Protein AF-V8N3P5-F1 (afdb_monomer)

Nearest PDB structures (foldseek):
  2di0-assembly1_A  TM=8.857E-01  e=2.046E-06  Homo sapiens
  2dam-assembly1_A  TM=6.557E-01  e=3.747E-01  Homo sapiens
  2muu-assembly1_A  TM=3.307E-01  e=4.528E-01  Homo sapiens
  2lva-assembly1_A  TM=3.663E-01  e=1.096E+00  Homo sapiens
  6n8l-assembly1_h  TM=1.540E-01  e=1.243E+00  Saccharomyces cerevisiae S288C

Foldseek 3Di:
DDDDDDDDDDDDPDDPDDPPPPQDPVSLVVLLVVLCVVVVQFASQLLSVLCVVVVNDSVVSNVCVVVVVDDPVSNPDDRRDHRPPPPDPPPVVVVDDDPPHPDPPVPVVPPPPVVVVVVVVPPDPDDDDDDDDDDDPDDDDPPPPPPPPPPDDD

Secondary structure (DSSP, 8-state):
--------------------PPPPHHHHHHHHHHHHHH-TTS-HHHHHHHHHHTTT-HHHHHHHHHTT---HHHHTS-TTPPP-----S-TTTTT---TTTT-TT-GGGGHHHHHHHHHTT------PPPPP---------------GGG----

InterPro domains:
  IPR003892 Ubiquitin system component CUE [PF02845] (29-68)
  IPR003892 Ubiquitin system component CUE [PS51140] (27-70)
  IPR003892 Ubiquitin system component CUE [SM00546] (27-69)
  IPR009060 UBA-like superfamily [SSF46934] (25-84)
  IPR041800 Activating signal cointegrator 1 complex subunit 2, CUE domain [cd14364] (29-68)
  IPR052586 Activating signal cointegrator 1 complex subunit 2 [PTHR21494] (18-112)

Organism: Ophiophagus hannah (NCBI:txid8665)

Radius of gyration: 38.03 Å; Cα contacts (8 Å, |Δi|>4): 60; chains: 1; bounding box: 83×53×112 Å

Structure (mmCIF, N/CA/C/O backbone):
data_AF-V8N3P5-F1
#
_entry.id   AF-V8N3P5-F1
#
loop_
_atom_site.group_PDB
_atom_site.id
_atom_site.type_symbol
_atom_site.label_atom_id
_atom_site.label_alt_id
_atom_site.label_comp_id
_atom_site.label_asym_id
_atom_site.label_entity_id
_atom_site.label_seq_id
_atom_site.pdbx_PDB_ins_code
_atom_site.Cartn_x
_atom_site.Cartn_y
_atom_site.Cartn_z
_atom_site.occupancy
_atom_site.B_iso_or_equiv
_atom_site.auth_seq_id
_atom_site.auth_comp_id
_atom_site.auth_asym_id
_atom_site.auth_atom_id
_atom_site.pdbx_PDB_model_num
ATOM 1 N N . MET A 1 1 ? 1.227 11.861 57.026 1.00 41.09 1 MET A N 1
ATOM 2 C CA . MET A 1 1 ? 2.461 11.346 56.417 1.00 41.09 1 MET A CA 1
ATOM 3 C C . MET A 1 1 ? 2.512 11.947 55.030 1.00 41.09 1 MET A C 1
ATOM 5 O O . MET A 1 1 ? 1.755 11.533 54.171 1.00 41.09 1 MET A O 1
ATOM 9 N N . GLU A 1 2 ? 3.277 13.034 54.965 1.00 37.66 2 GLU A N 1
ATOM 10 C CA . GLU A 1 2 ? 3.977 13.598 53.802 1.00 37.66 2 GLU A CA 1
ATOM 11 C C . GLU A 1 2 ? 3.141 14.199 52.657 1.00 37.66 2 GLU A C 1
ATOM 13 O O . GLU A 1 2 ? 2.677 13.531 51.741 1.00 37.66 2 GLU A O 1
ATOM 18 N N . HIS A 1 3 ? 3.011 15.528 52.757 1.00 38.94 3 HIS A N 1
ATOM 19 C CA . HIS A 1 3 ? 3.120 16.478 51.648 1.00 38.94 3 HIS A CA 1
ATOM 20 C C . HIS A 1 3 ? 4.438 16.285 50.883 1.00 38.94 3 HIS A C 1
ATOM 22 O O . HIS A 1 3 ? 5.447 16.028 51.534 1.00 38.94 3 HIS A O 1
ATOM 28 N N . PHE A 1 4 ? 4.408 16.522 49.567 1.00 36.53 4 PHE A N 1
ATOM 29 C CA . PHE A 1 4 ? 5.393 17.220 48.709 1.00 36.53 4 PHE A CA 1
ATOM 30 C C . PHE A 1 4 ? 5.019 16.893 47.246 1.00 36.53 4 PHE A C 1
ATOM 32 O O . PHE A 1 4 ? 4.719 15.744 46.951 1.00 36.53 4 PHE A O 1
ATOM 39 N N . GLU A 1 5 ? 5.006 17.772 46.255 1.00 41.09 5 GLU A N 1
ATOM 40 C CA . GLU A 1 5 ? 5.115 19.223 46.165 1.00 41.09 5 GLU A CA 1
ATOM 41 C C . GLU A 1 5 ? 4.671 19.600 44.737 1.00 41.09 5 GLU A C 1
ATOM 43 O O . GLU A 1 5 ? 4.773 18.819 43.791 1.00 41.09 5 GLU A O 1
ATOM 48 N N . GLU A 1 6 ? 4.138 20.803 44.643 1.00 52.72 6 GLU A N 1
ATOM 49 C CA . GLU A 1 6 ? 3.778 21.586 43.467 1.00 52.72 6 GLU A CA 1
ATOM 50 C C . GLU A 1 6 ? 5.018 21.975 42.638 1.00 52.72 6 GLU A C 1
ATOM 52 O O . GLU A 1 6 ? 6.053 22.275 43.229 1.00 52.72 6 GLU A O 1
ATOM 57 N N . GLN A 1 7 ? 4.911 22.037 41.301 1.00 42.69 7 GLN A N 1
ATOM 58 C CA . GLN A 1 7 ? 5.522 23.124 40.517 1.00 42.69 7 GLN A CA 1
ATOM 59 C C . GLN A 1 7 ? 5.069 23.137 39.048 1.00 42.69 7 GLN A C 1
ATOM 61 O O . GLN A 1 7 ? 5.299 22.202 38.284 1.00 42.69 7 GLN A O 1
ATOM 66 N N . ASP A 1 8 ? 4.397 24.243 38.722 1.00 41.75 8 ASP A N 1
ATOM 67 C CA . ASP A 1 8 ? 4.395 25.013 37.479 1.00 41.75 8 ASP A CA 1
ATOM 68 C C . ASP A 1 8 ? 5.078 24.423 36.238 1.00 41.75 8 ASP A C 1
ATOM 70 O O . ASP A 1 8 ? 6.281 24.181 36.231 1.00 41.75 8 ASP A O 1
ATOM 74 N N . HIS A 1 9 ? 4.375 24.462 35.102 1.00 41.84 9 HIS A N 1
ATOM 75 C CA . HIS A 1 9 ? 4.704 25.521 34.145 1.00 41.84 9 HIS A CA 1
ATOM 76 C C . HIS A 1 9 ? 3.620 25.712 33.077 1.00 41.84 9 HIS A C 1
ATOM 78 O O . HIS A 1 9 ? 3.435 24.900 32.175 1.00 41.84 9 HIS A O 1
ATOM 84 N N . LEU A 1 10 ? 3.009 26.890 33.169 1.00 45.16 10 LEU A N 1
ATOM 85 C CA . LEU A 1 10 ? 2.796 27.809 32.059 1.00 45.16 10 LEU A CA 1
ATOM 86 C C . LEU A 1 10 ? 1.774 27.407 30.987 1.00 45.16 10 LEU A C 1
ATOM 88 O O . LEU A 1 10 ? 2.049 26.742 29.991 1.00 45.16 10 LEU A O 1
ATOM 92 N N . GLU A 1 11 ? 0.591 27.981 31.184 1.00 54.31 11 GLU A N 1
ATOM 93 C CA . GLU A 1 11 ? -0.394 28.307 30.163 1.00 54.31 11 GLU A CA 1
ATOM 94 C C . GLU A 1 11 ? 0.280 28.936 28.927 1.00 54.31 11 GLU A C 1
ATOM 96 O O . GLU A 1 11 ? 0.741 30.078 28.950 1.00 54.31 11 GLU A O 1
ATOM 101 N N . CYS A 1 12 ? 0.312 28.193 27.822 1.00 34.62 12 CYS A N 1
ATOM 102 C CA . CYS A 1 12 ? 0.590 28.735 26.497 1.00 34.62 12 CYS A CA 1
ATOM 103 C C . CYS A 1 12 ? -0.730 28.780 25.724 1.00 34.62 12 CYS A C 1
ATOM 105 O O . CYS A 1 12 ? -1.069 27.866 24.972 1.00 34.62 12 CYS A O 1
ATOM 107 N N . ALA A 1 13 ? -1.501 29.847 25.921 1.00 54.91 13 ALA A N 1
ATOM 108 C CA . ALA A 1 13 ? -2.587 30.191 25.018 1.00 54.91 13 ALA A CA 1
ATOM 109 C C . ALA A 1 13 ? -1.990 30.596 23.659 1.00 54.91 13 ALA A C 1
ATOM 111 O O . ALA A 1 13 ? -1.482 31.705 23.504 1.00 54.91 13 ALA A O 1
ATOM 112 N N . GLY A 1 14 ? -2.047 29.701 22.671 1.00 54.41 14 GLY A N 1
ATOM 113 C CA . GLY A 1 14 ? -1.780 30.060 21.279 1.00 54.41 14 GLY A CA 1
ATOM 114 C C . GLY A 1 14 ? -1.121 28.971 20.444 1.00 54.41 14 GLY A C 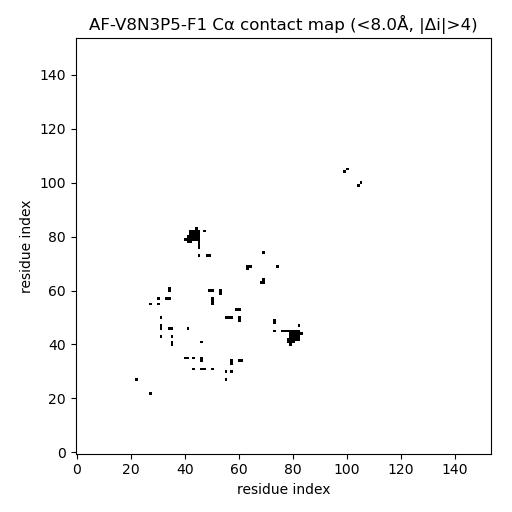1
ATOM 115 O O . GLY A 1 14 ? 0.090 28.812 20.477 1.00 54.41 14 GLY A O 1
ATOM 116 N N . ALA A 1 15 ? -1.924 28.287 19.634 1.00 42.44 15 ALA A N 1
ATOM 117 C CA . ALA A 1 15 ? -1.688 28.006 18.216 1.00 42.44 15 ALA A CA 1
ATOM 118 C C . ALA A 1 15 ? -2.877 27.176 17.716 1.00 42.44 15 ALA A C 1
ATOM 120 O O . ALA A 1 15 ? -3.434 26.367 18.454 1.00 42.44 15 ALA A O 1
ATOM 121 N N . ALA A 1 16 ? -3.304 27.432 16.482 1.00 38.09 16 ALA A N 1
ATOM 122 C CA . ALA A 1 16 ? -4.393 26.737 15.810 1.00 38.09 16 ALA A CA 1
ATOM 123 C C . ALA A 1 16 ? -4.305 25.211 15.982 1.00 38.09 16 ALA A C 1
ATOM 125 O O . ALA A 1 16 ? -3.205 24.664 15.999 1.00 38.09 16 ALA A O 1
ATOM 126 N N . ALA A 1 17 ? -5.461 24.543 16.068 1.00 42.34 17 ALA A N 1
ATOM 127 C CA . ALA A 1 17 ? -5.570 23.090 16.000 1.00 42.34 17 ALA A CA 1
ATOM 128 C C . ALA A 1 17 ? -4.673 22.560 14.871 1.00 42.34 17 ALA A C 1
ATOM 130 O O . ALA A 1 17 ? -4.983 22.743 13.693 1.00 42.34 17 ALA A O 1
ATOM 131 N N . ALA A 1 18 ? -3.530 21.974 15.229 1.00 47.56 18 ALA A N 1
ATOM 132 C CA . ALA A 1 18 ? -2.674 21.316 14.265 1.00 47.56 18 ALA A CA 1
ATOM 133 C C . ALA A 1 18 ? -3.452 20.082 13.793 1.00 47.56 18 ALA A C 1
ATOM 135 O O . ALA A 1 18 ? -3.792 19.240 14.631 1.00 47.56 18 ALA A O 1
ATOM 136 N N . PRO A 1 19 ? -3.801 19.967 12.500 1.00 53.91 19 PRO A N 1
ATOM 137 C CA . PRO A 1 19 ? -4.293 18.700 11.998 1.00 53.91 19 PRO A CA 1
ATOM 138 C C . PRO A 1 19 ? -3.200 17.670 12.289 1.00 53.91 19 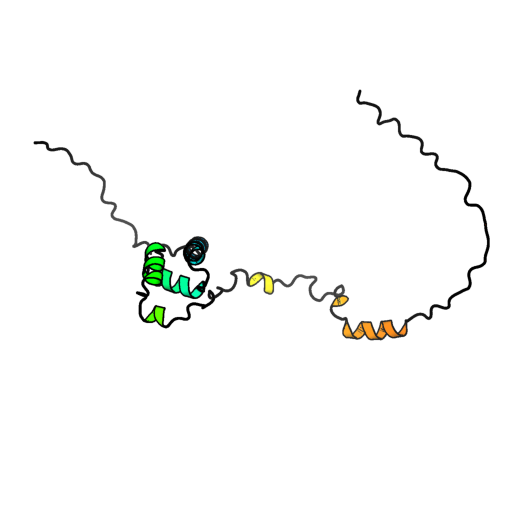PRO A C 1
ATOM 140 O O . PRO A 1 19 ? -2.031 17.919 11.987 1.00 53.91 19 PRO A O 1
ATOM 143 N N . VAL A 1 20 ? -3.575 16.560 12.931 1.00 59.09 20 VAL A N 1
ATOM 144 C CA . VAL A 1 20 ? -2.742 15.356 13.037 1.00 59.09 20 VAL A CA 1
ATOM 145 C C . VAL A 1 20 ? -2.044 15.165 11.697 1.00 59.09 20 VAL A C 1
ATOM 147 O O . VAL A 1 20 ? -2.711 15.048 10.667 1.00 59.09 20 VAL A O 1
ATOM 150 N N . ALA A 1 21 ? -0.716 15.286 11.698 1.00 56.28 21 ALA A N 1
ATOM 151 C CA . ALA A 1 21 ? 0.050 15.253 10.467 1.00 56.28 21 ALA A CA 1
ATOM 152 C C . ALA A 1 21 ? -0.312 13.960 9.720 1.00 56.28 21 ALA A C 1
ATOM 154 O O . ALA A 1 21 ? -0.297 12.891 10.338 1.00 56.28 21 ALA A O 1
ATOM 155 N N . PRO A 1 22 ? -0.698 14.033 8.435 1.00 67.00 22 PRO A N 1
ATOM 156 C CA . PRO A 1 22 ? -0.928 12.827 7.665 1.00 67.00 22 PRO A CA 1
ATOM 157 C C . PRO A 1 22 ? 0.379 12.037 7.651 1.00 67.00 22 PRO A C 1
ATOM 159 O O . PRO A 1 22 ? 1.436 12.596 7.351 1.00 67.00 22 PRO A O 1
ATOM 162 N N . VAL A 1 23 ? 0.291 10.759 8.017 1.00 74.88 23 VAL A N 1
ATOM 163 C CA . VAL A 1 23 ? 1.419 9.824 8.022 1.00 74.88 23 VAL A CA 1
ATOM 164 C C . VAL A 1 23 ? 2.121 9.922 6.668 1.00 74.88 23 VAL A C 1
ATOM 166 O O . VAL A 1 23 ? 1.464 9.857 5.621 1.00 74.88 23 VAL A O 1
ATOM 169 N N . SER A 1 24 ? 3.431 10.177 6.666 1.00 80.44 24 SER A N 1
ATOM 170 C CA . SER A 1 24 ? 4.158 10.390 5.414 1.00 80.44 24 SER A CA 1
ATOM 171 C C . SER A 1 24 ? 4.130 9.120 4.561 1.00 80.44 24 SER A C 1
ATOM 173 O O . SER A 1 24 ? 3.974 8.014 5.075 1.00 80.44 24 SER A O 1
ATOM 175 N N . GLY A 1 25 ? 4.288 9.255 3.238 1.00 82.44 25 GLY A N 1
ATOM 176 C CA . GLY A 1 25 ? 4.228 8.100 2.330 1.00 82.44 25 GLY A CA 1
ATOM 177 C C . GLY A 1 25 ? 5.182 6.969 2.735 1.00 82.44 25 GLY A C 1
ATOM 178 O O . GLY A 1 25 ? 4.793 5.810 2.701 1.00 82.44 25 GLY A O 1
ATOM 179 N N . VAL A 1 26 ? 6.381 7.318 3.209 1.00 86.25 26 VAL A N 1
ATOM 180 C CA . VAL A 1 26 ? 7.399 6.356 3.660 1.00 86.25 26 VAL A CA 1
ATOM 181 C C . VAL A 1 26 ? 7.005 5.676 4.972 1.00 86.25 26 VAL A C 1
ATOM 183 O O . VAL A 1 26 ? 7.167 4.467 5.107 1.00 86.25 26 VAL A O 1
ATOM 186 N N . GLU A 1 27 ? 6.466 6.426 5.937 1.00 90.44 27 GLU A N 1
ATOM 187 C CA . GLU A 1 27 ? 5.960 5.847 7.188 1.00 90.44 27 GLU A CA 1
ATOM 188 C C . GLU A 1 27 ? 4.799 4.890 6.914 1.00 90.44 27 GLU A C 1
ATOM 190 O O . GLU A 1 27 ? 4.746 3.799 7.467 1.00 90.44 27 GLU A O 1
ATOM 195 N N . LEU A 1 28 ? 3.907 5.262 6.000 1.00 90.81 28 LEU A N 1
ATOM 196 C CA . LEU A 1 28 ? 2.773 4.445 5.597 1.00 90.81 28 LEU A CA 1
ATOM 197 C C . LEU A 1 28 ? 3.233 3.140 4.921 1.00 90.81 28 LEU A C 1
ATOM 199 O O . LEU A 1 28 ? 2.735 2.072 5.265 1.00 90.81 28 LEU A O 1
ATOM 203 N N . ASP A 1 29 ? 4.218 3.201 4.021 1.00 91.69 29 ASP A N 1
ATOM 204 C CA . ASP A 1 29 ? 4.824 2.009 3.413 1.00 91.69 29 ASP A CA 1
ATOM 205 C C . ASP A 1 29 ? 5.533 1.115 4.453 1.00 91.69 29 ASP A C 1
ATOM 207 O O . ASP A 1 29 ? 5.457 -0.113 4.368 1.00 91.69 29 ASP A O 1
ATOM 211 N N . SER A 1 30 ? 6.147 1.705 5.485 1.00 94.31 30 SER A N 1
ATOM 212 C CA . SER A 1 30 ? 6.733 0.965 6.615 1.00 94.31 30 SER A CA 1
ATOM 213 C C . SER A 1 30 ? 5.670 0.200 7.415 1.00 94.31 30 SER A C 1
ATOM 215 O O . SER A 1 30 ? 5.821 -0.995 7.672 1.00 94.31 30 SER A O 1
ATOM 217 N N . LEU A 1 31 ? 4.551 0.856 7.748 1.00 94.06 31 LEU A N 1
ATOM 218 C CA . LEU A 1 31 ? 3.437 0.236 8.476 1.00 94.06 31 LEU A CA 1
ATOM 219 C C . LEU A 1 31 ? 2.782 -0.889 7.661 1.00 94.06 31 LEU A C 1
ATOM 221 O O . LEU A 1 31 ? 2.490 -1.954 8.203 1.00 94.06 31 LEU A O 1
ATOM 225 N N . ILE A 1 32 ? 2.582 -0.677 6.355 1.00 93.81 32 ILE A N 1
ATOM 226 C CA . ILE A 1 32 ? 2.071 -1.717 5.451 1.00 93.81 32 ILE A CA 1
ATOM 227 C C . ILE A 1 32 ? 3.021 -2.917 5.431 1.00 93.81 32 ILE A C 1
ATOM 229 O O . ILE A 1 32 ? 2.564 -4.055 5.550 1.00 93.81 32 ILE A O 1
ATOM 233 N N . SER A 1 33 ? 4.327 -2.670 5.295 1.00 94.12 33 SER A N 1
ATOM 234 C CA . SER A 1 33 ? 5.338 -3.732 5.251 1.00 94.12 33 SER A CA 1
ATOM 235 C C . SER A 1 33 ? 5.320 -4.563 6.533 1.00 94.12 33 SER A C 1
ATOM 237 O O . SER A 1 33 ? 5.280 -5.784 6.455 1.00 94.12 33 SER A O 1
ATOM 239 N N . GLN A 1 34 ? 5.207 -3.923 7.701 1.00 95.38 34 GLN A N 1
ATOM 240 C CA . GLN A 1 34 ? 5.141 -4.621 8.988 1.00 95.38 34 GLN A CA 1
ATOM 241 C C . GLN A 1 34 ? 3.950 -5.589 9.091 1.00 95.38 34 GLN A C 1
ATOM 243 O O . GLN A 1 34 ? 4.097 -6.700 9.599 1.00 95.38 34 GLN A O 1
ATOM 248 N N . VAL A 1 35 ? 2.771 -5.199 8.595 1.00 94.94 35 VAL A N 1
ATOM 249 C CA . VAL A 1 35 ? 1.601 -6.096 8.547 1.00 94.94 35 VAL A CA 1
ATOM 250 C C . VAL A 1 35 ? 1.828 -7.226 7.536 1.00 94.94 35 VAL A C 1
ATOM 252 O O . VAL A 1 35 ? 1.520 -8.383 7.822 1.00 94.94 35 VAL A O 1
ATOM 255 N N . LYS A 1 36 ? 2.382 -6.909 6.361 1.00 94.19 36 LYS A N 1
ATOM 256 C CA . LYS A 1 36 ? 2.620 -7.882 5.284 1.00 94.19 36 LYS A CA 1
ATOM 257 C C . LYS A 1 36 ? 3.711 -8.901 5.595 1.00 94.19 36 LYS A C 1
ATOM 259 O O . LYS A 1 36 ? 3.618 -10.024 5.112 1.00 94.19 36 LYS A O 1
ATOM 264 N N . ASP A 1 37 ? 4.696 -8.550 6.413 1.00 95.31 37 ASP A N 1
ATOM 265 C CA . ASP A 1 37 ? 5.728 -9.485 6.869 1.00 95.31 37 ASP A CA 1
ATOM 266 C C . ASP A 1 37 ? 5.124 -10.646 7.679 1.00 95.31 37 ASP A C 1
ATOM 268 O O . ASP A 1 37 ? 5.649 -11.759 7.671 1.00 95.31 37 ASP A O 1
ATOM 272 N N . LEU A 1 38 ? 3.992 -10.404 8.352 1.00 94.31 38 LEU A N 1
ATOM 273 C CA . LEU A 1 38 ? 3.229 -11.416 9.090 1.00 94.31 38 LEU A CA 1
ATOM 274 C C . LEU A 1 38 ? 2.150 -12.084 8.228 1.00 94.31 38 LEU A C 1
ATOM 276 O O . LEU A 1 38 ? 1.881 -13.273 8.389 1.00 94.31 38 LEU A O 1
ATOM 280 N N . LEU A 1 39 ? 1.514 -11.317 7.339 1.00 91.94 39 LEU A N 1
ATOM 281 C CA . LEU A 1 39 ? 0.375 -11.735 6.519 1.00 91.94 39 LEU A CA 1
ATOM 282 C C . LEU A 1 39 ? 0.643 -11.425 5.032 1.00 91.94 39 LEU A C 1
ATOM 284 O O . LEU A 1 39 ? 0.076 -10.473 4.487 1.00 91.94 39 LEU A O 1
ATOM 288 N N . PRO A 1 40 ? 1.497 -12.215 4.355 1.00 92.00 40 PRO A N 1
ATOM 289 C CA . PRO A 1 40 ? 1.951 -11.918 2.994 1.00 92.00 40 PRO A CA 1
ATOM 290 C C . PRO A 1 40 ? 0.869 -12.105 1.923 1.00 92.00 40 PRO A C 1
ATOM 292 O O . PRO A 1 40 ? 0.989 -11.548 0.833 1.00 92.00 40 PRO A O 1
ATOM 295 N N . ASP A 1 41 ? -0.193 -12.857 2.225 1.00 91.94 41 ASP A N 1
ATOM 296 C CA . ASP A 1 41 ? -1.319 -13.090 1.311 1.00 91.94 41 ASP A CA 1
ATOM 297 C C . ASP A 1 41 ? -2.223 -11.855 1.138 1.00 91.94 41 ASP A C 1
ATOM 299 O O . ASP A 1 41 ? -3.074 -11.823 0.245 1.00 91.94 41 ASP A O 1
ATOM 303 N N . LEU A 1 42 ? -2.068 -10.839 1.994 1.00 91.81 42 LEU A N 1
ATOM 304 C CA . LEU A 1 42 ? -2.873 -9.623 1.949 1.00 91.81 42 LEU A CA 1
ATOM 305 C C . LEU A 1 42 ? -2.323 -8.608 0.941 1.00 91.81 42 LEU A C 1
ATOM 307 O O . LEU A 1 42 ? -1.126 -8.318 0.869 1.00 91.81 42 LEU A O 1
ATOM 311 N N . GLY A 1 43 ? -3.242 -8.000 0.199 1.00 92.12 43 GLY A N 1
ATOM 312 C CA . GLY A 1 43 ? -2.971 -6.894 -0.702 1.00 92.12 43 GLY A CA 1
ATOM 313 C C . GLY A 1 43 ? -2.667 -5.603 0.057 1.00 92.12 43 GLY A C 1
ATOM 314 O O . GLY A 1 43 ? -3.298 -5.274 1.060 1.00 92.12 43 GLY A O 1
ATOM 315 N N . GLU A 1 44 ? -1.717 -4.819 -0.448 1.00 92.06 44 GLU A N 1
ATOM 316 C CA . GLU A 1 44 ? -1.320 -3.540 0.161 1.00 92.06 44 GLU A CA 1
ATOM 317 C C . GLU A 1 44 ? -2.458 -2.513 0.196 1.00 92.06 44 GLU A C 1
ATOM 319 O O . GLU A 1 44 ? -2.528 -1.706 1.120 1.00 92.06 44 GLU A O 1
ATOM 324 N N . GLY A 1 45 ? -3.368 -2.551 -0.785 1.00 91.12 45 GLY A N 1
ATOM 325 C CA . GLY A 1 45 ? -4.548 -1.686 -0.809 1.00 91.12 45 GLY A CA 1
ATOM 326 C C . GLY A 1 45 ? -5.540 -2.039 0.297 1.00 91.12 45 GLY A C 1
ATOM 327 O O . GLY A 1 45 ? -6.112 -1.148 0.920 1.00 91.12 45 GLY A O 1
ATOM 328 N N . PHE A 1 46 ? -5.681 -3.332 0.595 1.00 93.62 46 PHE A N 1
ATOM 329 C CA . PHE A 1 46 ? -6.495 -3.806 1.709 1.00 93.62 46 PHE A CA 1
ATOM 330 C C . PHE A 1 46 ? -5.889 -3.406 3.061 1.00 93.62 46 PHE A C 1
ATOM 332 O O 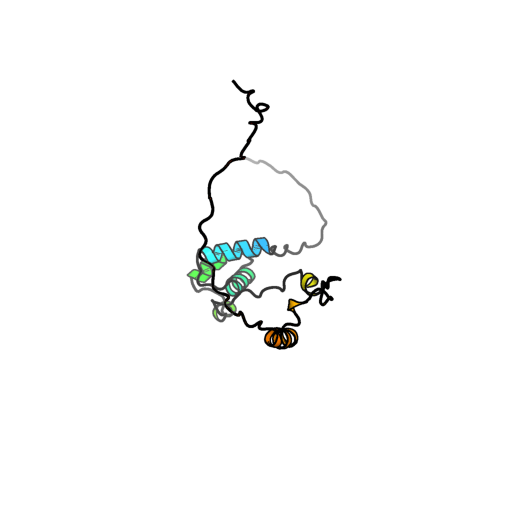. PHE A 1 46 ? -6.573 -2.826 3.903 1.00 93.62 46 PHE A O 1
ATOM 339 N N . VAL A 1 47 ? -4.588 -3.654 3.249 1.00 93.31 47 VAL A N 1
ATOM 340 C CA . VAL A 1 47 ? -3.870 -3.292 4.483 1.00 93.31 47 VAL A CA 1
ATOM 341 C C . VAL A 1 47 ? -3.937 -1.784 4.737 1.00 93.31 47 VAL A C 1
ATOM 343 O O . VAL A 1 47 ? -4.144 -1.366 5.875 1.00 93.31 47 VAL A O 1
ATOM 346 N N . LEU A 1 48 ? -3.830 -0.967 3.685 1.00 91.81 48 LEU A N 1
ATOM 347 C CA . LEU A 1 48 ? -4.000 0.481 3.771 1.00 91.81 48 LEU A CA 1
ATOM 348 C C . LEU A 1 48 ? -5.381 0.872 4.313 1.00 91.81 48 LEU A C 1
ATOM 350 O O . LEU A 1 48 ? -5.456 1.665 5.245 1.00 91.81 48 LEU A O 1
ATOM 354 N N . ALA A 1 49 ? -6.459 0.295 3.775 1.00 90.81 49 ALA A N 1
ATOM 355 C CA . ALA A 1 49 ? -7.815 0.580 4.245 1.00 90.81 49 ALA A CA 1
ATOM 356 C C . ALA A 1 49 ? -8.005 0.189 5.721 1.00 90.81 49 ALA A C 1
ATOM 358 O O . ALA A 1 49 ? -8.644 0.912 6.484 1.00 90.81 49 ALA A O 1
ATOM 359 N N . CYS A 1 50 ? -7.406 -0.927 6.154 1.00 91.69 50 CYS A N 1
ATOM 360 C CA . CYS A 1 50 ? -7.392 -1.293 7.568 1.00 91.69 50 CYS A CA 1
ATOM 361 C C . CYS A 1 50 ? -6.622 -0.266 8.407 1.00 91.69 50 CYS A C 1
ATOM 363 O O . CYS A 1 50 ? -7.116 0.175 9.440 1.00 91.69 50 CYS A O 1
ATOM 365 N N . LEU A 1 51 ? -5.430 0.146 7.975 1.00 92.12 51 LEU A N 1
ATOM 366 C CA . LEU A 1 51 ? -4.642 1.151 8.689 1.00 92.12 51 LEU A CA 1
ATOM 367 C C . LEU A 1 51 ? -5.388 2.485 8.804 1.00 92.12 51 LEU A C 1
ATOM 369 O O . LEU A 1 51 ? -5.329 3.107 9.859 1.00 92.12 51 LEU A O 1
ATOM 373 N N . GLU A 1 52 ? -6.127 2.905 7.778 1.00 90.44 52 GLU A N 1
ATOM 374 C CA . GLU A 1 52 ? -6.946 4.121 7.836 1.00 90.44 52 GLU A CA 1
ATOM 375 C C . GLU A 1 52 ? -8.054 4.027 8.898 1.00 90.44 52 GLU A C 1
ATOM 377 O O . GLU A 1 52 ? -8.242 4.974 9.664 1.00 90.44 52 GLU A O 1
ATOM 382 N N . GLU A 1 53 ? -8.728 2.878 9.008 1.00 89.75 53 GLU A N 1
ATOM 383 C CA . GLU A 1 53 ? -9.810 2.670 9.981 1.00 89.75 53 GLU A CA 1
ATOM 384 C C . GLU A 1 53 ? -9.294 2.565 11.427 1.00 89.75 53 GLU A C 1
ATOM 386 O O . GLU A 1 53 ? -9.920 3.063 12.362 1.00 89.75 53 GLU A O 1
ATOM 391 N N . TYR A 1 54 ? -8.124 1.951 11.624 1.00 90.81 54 TYR A N 1
ATOM 392 C CA . TYR A 1 54 ? -7.517 1.727 12.943 1.00 90.81 54 TYR A CA 1
ATOM 393 C C . TYR A 1 54 ? -6.461 2.785 13.315 1.00 90.81 54 TYR A C 1
ATOM 395 O O . TYR A 1 54 ? -5.532 2.501 14.074 1.00 90.81 54 TYR A O 1
ATOM 403 N N . ASN A 1 55 ? -6.578 4.010 12.787 1.00 89.56 55 ASN A N 1
ATOM 404 C CA . ASN A 1 55 ? -5.702 5.148 13.108 1.00 89.56 55 ASN A CA 1
ATOM 405 C C . ASN A 1 55 ? -4.195 4.857 12.947 1.00 89.56 55 ASN A C 1
ATOM 407 O O . ASN A 1 55 ? -3.380 5.311 13.750 1.00 89.56 55 ASN A O 1
ATOM 411 N N . TYR A 1 56 ? -3.818 4.108 11.912 1.00 92.06 56 TYR A N 1
ATOM 412 C CA . TYR A 1 56 ? -2.444 3.710 11.596 1.00 92.06 56 TYR A CA 1
ATOM 413 C C . TYR A 1 56 ? -1.767 2.874 12.696 1.00 92.06 56 TYR A C 1
ATOM 415 O O . TYR A 1 56 ? -0.541 2.840 12.799 1.00 92.06 56 TYR A O 1
ATOM 423 N N . ASN A 1 57 ? -2.556 2.172 13.517 1.00 93.12 57 ASN A N 1
ATOM 424 C CA . ASN A 1 57 ? -2.043 1.288 14.555 1.00 93.12 57 ASN A CA 1
ATOM 425 C C . ASN A 1 57 ? -1.919 -0.158 14.053 1.00 93.12 57 ASN A C 1
ATOM 427 O O . ASN A 1 57 ? -2.910 -0.873 13.910 1.00 93.12 57 ASN A O 1
ATOM 431 N N . VAL A 1 58 ? -0.682 -0.596 13.827 1.00 94.69 58 VAL A N 1
ATOM 432 C CA . VAL A 1 58 ? -0.376 -1.926 13.276 1.00 94.69 58 VAL A CA 1
ATOM 433 C C . VAL A 1 58 ? -0.852 -3.059 14.186 1.00 94.69 58 VAL A C 1
ATOM 435 O O . VAL A 1 58 ? -1.469 -4.004 13.704 1.00 94.69 58 VAL A O 1
ATOM 438 N N . GLU A 1 59 ? -0.659 -2.937 15.500 1.00 93.94 59 GLU A N 1
ATOM 439 C CA . GLU A 1 59 ? -1.089 -3.951 16.473 1.00 93.94 59 GLU A CA 1
ATOM 440 C C . GLU A 1 59 ? -2.605 -4.185 16.409 1.00 93.94 59 GLU A C 1
ATOM 442 O O . GLU A 1 59 ? -3.067 -5.324 16.361 1.00 93.94 59 GLU A O 1
ATOM 447 N N . HIS A 1 60 ? -3.394 -3.106 16.349 1.00 93.56 60 HIS A N 1
ATOM 448 C CA . HIS A 1 60 ? -4.850 -3.207 16.239 1.00 93.56 60 HIS A CA 1
ATOM 449 C C . HIS A 1 60 ? -5.272 -3.812 14.903 1.00 93.56 60 HIS A C 1
ATOM 451 O O . HIS A 1 60 ? -6.175 -4.650 14.884 1.00 93.56 60 HIS A O 1
ATOM 457 N N . VAL A 1 61 ? -4.620 -3.428 13.803 1.00 94.19 61 VAL A N 1
ATOM 458 C CA . VAL A 1 61 ? -4.880 -4.003 12.478 1.00 94.19 61 VAL A CA 1
ATOM 459 C C . VAL A 1 61 ? -4.643 -5.511 12.502 1.00 94.19 61 VAL A C 1
ATOM 461 O O . VAL A 1 61 ? -5.553 -6.266 12.165 1.00 94.19 61 VAL A O 1
ATOM 464 N N . ILE A 1 62 ? -3.470 -5.953 12.964 1.00 93.94 62 ILE A N 1
ATOM 465 C CA . ILE A 1 62 ? -3.095 -7.372 13.025 1.00 93.94 62 ILE A CA 1
ATOM 466 C C . ILE A 1 62 ? -4.048 -8.142 13.937 1.00 93.94 62 ILE A C 1
ATOM 468 O O . ILE A 1 62 ? -4.555 -9.189 13.543 1.00 93.94 62 ILE A O 1
ATOM 472 N N . ASN A 1 63 ? -4.341 -7.621 15.130 1.00 94.00 63 ASN A N 1
ATOM 473 C CA . ASN A 1 63 ? -5.215 -8.303 16.078 1.00 94.00 63 ASN A CA 1
ATOM 474 C C . ASN A 1 63 ? -6.623 -8.521 15.499 1.00 94.00 63 ASN A C 1
ATOM 476 O O . ASN A 1 63 ? -7.164 -9.620 15.570 1.00 94.00 63 ASN A O 1
ATOM 480 N N . ASN A 1 64 ? -7.207 -7.499 14.866 1.00 91.88 64 ASN A N 1
ATOM 481 C CA . ASN A 1 64 ? -8.537 -7.616 14.259 1.00 91.88 64 ASN A CA 1
ATOM 482 C C . ASN A 1 64 ? -8.546 -8.504 13.006 1.00 91.88 64 ASN A C 1
ATOM 484 O O . ASN A 1 64 ? -9.553 -9.164 12.746 1.00 91.88 64 ASN A O 1
ATOM 488 N N . LEU A 1 65 ? -7.441 -8.542 12.257 1.00 91.38 65 LEU A N 1
ATOM 489 C CA . LEU A 1 65 ? -7.232 -9.452 11.130 1.00 91.38 65 LEU A CA 1
ATOM 490 C C . LEU A 1 65 ? -7.172 -10.917 11.572 1.00 91.38 65 LEU A C 1
ATOM 492 O O . LEU A 1 65 ? -7.821 -11.758 10.959 1.00 91.38 65 LEU A O 1
ATOM 496 N N . LEU A 1 66 ? -6.424 -11.213 12.638 1.00 90.81 66 LEU A N 1
ATOM 497 C CA . LEU A 1 66 ? -6.285 -12.567 13.182 1.00 90.81 66 LEU A CA 1
ATOM 498 C C . LEU A 1 66 ? -7.559 -13.057 13.881 1.00 90.81 66 LEU A C 1
ATOM 500 O O . LEU A 1 66 ? -7.840 -14.252 13.878 1.00 90.81 66 LEU A O 1
ATOM 504 N N . GLU A 1 67 ? -8.327 -12.148 14.483 1.00 90.12 67 GLU A N 1
ATOM 505 C CA . GLU A 1 67 ? -9.584 -12.473 15.163 1.00 90.12 67 GLU A CA 1
ATOM 506 C C . GLU A 1 67 ? -10.823 -12.440 14.241 1.00 90.12 67 GLU A C 1
ATOM 508 O O . GLU A 1 67 ? -11.932 -12.671 14.723 1.00 90.12 67 GLU A O 1
ATOM 513 N N . ASP A 1 68 ? -10.670 -12.128 12.944 1.00 84.38 68 ASP A N 1
ATOM 514 C CA . ASP A 1 68 ? -11.768 -11.883 11.985 1.00 84.38 68 ASP A CA 1
ATOM 515 C C . ASP A 1 68 ? -12.823 -10.869 12.507 1.00 84.38 68 ASP A C 1
ATOM 517 O O . ASP A 1 68 ? -14.011 -10.922 12.180 1.00 84.38 68 ASP A O 1
ATOM 521 N N . LYS A 1 69 ? -12.386 -9.888 13.312 1.00 85.69 69 LYS A N 1
ATOM 522 C CA . LYS A 1 69 ? -13.229 -8.830 13.916 1.00 85.69 69 LYS A CA 1
ATOM 523 C C . LYS A 1 69 ? -13.186 -7.502 13.161 1.00 85.69 69 LYS A C 1
ATOM 525 O O . LYS A 1 69 ? -13.490 -6.444 13.710 1.00 85.69 69 LYS A O 1
ATOM 530 N N . LEU A 1 70 ? -12.818 -7.549 11.887 1.00 84.81 70 LEU A N 1
ATOM 531 C CA . LEU A 1 70 ? -12.842 -6.382 11.011 1.00 84.81 70 LEU A CA 1
ATOM 532 C C . LEU A 1 70 ? -14.272 -5.836 10.864 1.00 84.81 70 LEU A C 1
ATOM 534 O O . LEU A 1 70 ? -15.238 -6.601 10.849 1.00 84.81 70 LEU A O 1
ATOM 538 N N . GLY A 1 71 ? -14.413 -4.515 10.722 1.00 83.19 71 GLY A N 1
ATOM 539 C CA . GLY A 1 71 ? -15.707 -3.889 10.436 1.00 83.19 71 GLY A CA 1
ATOM 540 C C . GLY A 1 71 ? -16.334 -4.433 9.146 1.00 83.19 71 GLY A C 1
ATOM 541 O O . GLY A 1 71 ? -15.621 -4.830 8.224 1.00 83.19 71 GLY A O 1
ATOM 542 N N . ALA A 1 72 ? -17.668 -4.431 9.048 1.00 82.88 72 ALA A N 1
ATOM 543 C CA . ALA A 1 72 ? -18.386 -4.997 7.897 1.00 82.88 72 ALA A CA 1
ATOM 544 C C . ALA A 1 72 ? -17.912 -4.420 6.545 1.00 82.88 72 ALA A C 1
ATOM 546 O O . ALA A 1 72 ? -17.795 -5.152 5.565 1.00 82.88 72 ALA A O 1
ATOM 547 N N . SER A 1 73 ? -17.563 -3.131 6.517 1.00 82.88 73 SER A N 1
ATOM 548 C CA . SER A 1 73 ? -17.010 -2.442 5.344 1.00 82.88 73 SER A CA 1
ATOM 549 C C . SER A 1 73 ? -15.667 -3.021 4.884 1.00 82.88 73 SER A C 1
ATOM 551 O O . SER A 1 73 ? -15.427 -3.130 3.685 1.00 82.88 73 SER A O 1
ATOM 553 N N . LEU A 1 74 ? -14.807 -3.419 5.827 1.00 86.25 74 LEU A N 1
ATOM 554 C CA . LEU A 1 74 ? -13.499 -4.014 5.549 1.00 86.25 74 LEU A CA 1
ATOM 555 C C . LEU A 1 74 ? -13.623 -5.505 5.211 1.00 86.25 74 LEU A C 1
ATOM 557 O O . LEU A 1 74 ? -12.902 -5.989 4.351 1.00 86.25 74 LEU A O 1
ATOM 561 N N . GLN A 1 75 ? -14.560 -6.235 5.825 1.00 86.88 75 GLN A N 1
ATOM 562 C CA . GLN A 1 75 ? -14.779 -7.656 5.514 1.00 86.88 75 GLN A CA 1
ATOM 563 C C . GLN A 1 75 ? -15.308 -7.897 4.097 1.00 86.88 75 GLN A C 1
ATOM 565 O O . GLN A 1 75 ? -15.019 -8.933 3.504 1.00 86.88 75 GLN A O 1
ATOM 570 N N . MET A 1 76 ? -16.094 -6.959 3.562 1.00 87.06 76 MET A N 1
ATOM 571 C CA . MET A 1 76 ? -16.590 -7.022 2.184 1.00 87.06 76 MET A CA 1
ATOM 572 C C . MET A 1 76 ? -15.532 -6.626 1.147 1.00 87.06 76 MET A C 1
ATOM 574 O O . MET A 1 76 ? -15.747 -6.838 -0.048 1.00 87.06 76 MET A O 1
ATOM 578 N N . LEU A 1 77 ? -14.425 -6.024 1.585 1.00 87.56 77 LEU A N 1
ATOM 579 C CA . LEU A 1 77 ? -13.355 -5.588 0.705 1.00 87.56 77 LEU A CA 1
ATOM 580 C C . LEU A 1 77 ? -12.517 -6.788 0.249 1.00 87.56 77 LEU A C 1
ATOM 582 O O . LEU A 1 77 ? -12.328 -7.760 0.981 1.00 87.56 77 LEU A O 1
ATOM 586 N N . ASP A 1 78 ? -11.994 -6.710 -0.971 1.00 89.94 78 ASP A N 1
ATOM 587 C CA . ASP A 1 78 ? -11.107 -7.745 -1.491 1.00 89.94 78 ASP A CA 1
ATOM 588 C C . ASP A 1 78 ? -9.781 -7.752 -0.715 1.00 89.94 78 ASP A C 1
ATOM 590 O O . ASP A 1 78 ? -9.043 -6.765 -0.709 1.00 89.94 78 ASP A O 1
ATOM 594 N N . ARG A 1 79 ? -9.468 -8.891 -0.085 1.00 90.00 79 ARG A N 1
ATOM 595 C CA . ARG A 1 79 ? -8.234 -9.104 0.686 1.00 90.00 79 ARG A CA 1
ATOM 596 C C . ARG A 1 79 ? -6.979 -9.040 -0.180 1.00 90.00 79 ARG A C 1
ATOM 598 O O . ARG A 1 79 ? -5.914 -8.749 0.347 1.00 90.00 79 ARG A O 1
ATOM 605 N N . THR A 1 80 ? -7.093 -9.282 -1.486 1.00 89.44 80 THR A N 1
ATOM 606 C CA . THR A 1 80 ? -5.968 -9.265 -2.438 1.00 89.44 80 THR A CA 1
ATOM 607 C C . THR A 1 80 ? -5.842 -7.944 -3.201 1.00 89.44 80 THR A C 1
ATOM 609 O O . THR A 1 80 ? -5.022 -7.828 -4.112 1.00 89.44 80 THR A O 1
ATOM 612 N N . MET A 1 81 ? -6.617 -6.923 -2.812 1.00 87.75 81 MET A N 1
ATOM 613 C CA . MET A 1 81 ? -6.652 -5.632 -3.493 1.00 87.75 81 MET A CA 1
ATOM 614 C C . MET A 1 81 ? -5.252 -4.987 -3.570 1.00 87.75 81 MET A C 1
ATOM 616 O O . MET A 1 81 ? -4.637 -4.709 -2.530 1.00 87.75 81 MET A O 1
ATOM 620 N N . PRO A 1 82 ? -4.742 -4.687 -4.780 1.00 86.62 82 PRO A N 1
ATOM 621 C CA . PRO A 1 82 ? -3.464 -4.005 -4.940 1.00 86.62 82 PRO A CA 1
ATOM 622 C C . PRO A 1 82 ? -3.562 -2.549 -4.471 1.00 86.62 82 PRO A C 1
ATOM 624 O O . PRO A 1 82 ? -4.627 -1.930 -4.529 1.00 86.62 82 PRO A O 1
ATOM 627 N N . ARG A 1 83 ? -2.439 -1.976 -4.019 1.00 80.94 83 ARG A N 1
ATOM 628 C CA . ARG A 1 83 ? -2.384 -0.559 -3.636 1.00 80.94 83 ARG A CA 1
ATOM 629 C C . ARG A 1 83 ? -2.748 0.305 -4.848 1.00 80.94 83 ARG A C 1
ATOM 631 O O . ARG A 1 83 ? -2.157 0.107 -5.913 1.00 80.94 83 ARG A O 1
ATOM 638 N N . PRO A 1 84 ? -3.661 1.284 -4.719 1.00 71.12 84 PRO A N 1
ATOM 639 C CA . PRO A 1 84 ? -3.852 2.270 -5.768 1.00 71.12 84 PRO A CA 1
ATOM 640 C C . PRO A 1 84 ? -2.550 3.065 -5.903 1.00 71.12 84 PRO A C 1
ATOM 642 O O . PRO A 1 84 ? -2.203 3.868 -5.035 1.00 71.12 84 PRO A O 1
ATOM 645 N N . VAL A 1 85 ? -1.801 2.803 -6.975 1.00 65.12 85 VAL A N 1
ATOM 646 C CA . VAL A 1 85 ? -0.617 3.580 -7.345 1.00 65.12 85 VAL A CA 1
ATOM 647 C C . VAL A 1 85 ? -1.058 5.026 -7.528 1.00 65.12 85 VAL A C 1
ATOM 649 O O . VAL A 1 85 ? -1.735 5.370 -8.497 1.00 65.12 85 VAL A O 1
ATOM 652 N N . LYS A 1 86 ? -0.704 5.885 -6.568 1.00 62.97 86 LYS A N 1
ATOM 653 C CA . LYS A 1 86 ? -0.758 7.328 -6.792 1.00 62.97 86 LYS A CA 1
ATOM 654 C C . LYS A 1 86 ? 0.170 7.582 -7.984 1.00 62.97 86 LYS A C 1
ATOM 656 O O . LYS A 1 86 ? 1.312 7.123 -7.921 1.00 62.97 86 LYS A O 1
ATOM 661 N N . PRO A 1 87 ? -0.310 8.210 -9.074 1.00 55.38 87 PRO A N 1
ATOM 662 C CA . PRO A 1 87 ? 0.522 8.450 -10.241 1.00 55.38 87 PRO A CA 1
ATOM 663 C C . PRO A 1 87 ? 1.777 9.176 -9.778 1.00 55.38 87 PRO A C 1
ATOM 665 O O . PRO A 1 87 ? 1.696 10.121 -8.988 1.00 55.38 87 PRO A O 1
ATOM 668 N N . ASP A 1 88 ? 2.913 8.653 -10.220 1.00 54.66 88 ASP A N 1
ATOM 669 C CA . ASP A 1 88 ? 4.241 9.128 -9.875 1.00 54.66 88 ASP A CA 1
ATOM 670 C C . ASP A 1 88 ? 4.267 10.666 -9.915 1.00 54.66 88 ASP A C 1
ATOM 672 O O . ASP A 1 88 ? 3.797 11.244 -10.901 1.00 54.66 88 ASP A O 1
ATOM 676 N N . PRO A 1 89 ? 4.782 11.369 -8.889 1.00 57.62 89 PRO A N 1
ATOM 677 C CA . PRO A 1 89 ? 4.810 12.834 -8.860 1.00 57.62 89 PRO A CA 1
ATOM 678 C C . PRO A 1 89 ? 5.694 13.451 -9.960 1.00 57.62 89 PRO A C 1
ATOM 680 O O . PRO A 1 89 ? 5.842 14.672 -10.022 1.00 57.62 89 PRO A O 1
ATOM 683 N N . THR A 1 90 ? 6.259 12.640 -10.860 1.00 55.25 90 THR A N 1
ATOM 684 C CA . THR A 1 90 ? 7.059 13.077 -12.003 1.00 55.25 90 THR A CA 1
ATOM 685 C C . THR A 1 90 ? 6.416 12.783 -13.374 1.00 55.25 90 THR A C 1
ATOM 687 O O . THR A 1 90 ? 7.100 12.314 -14.284 1.00 55.25 90 THR A O 1
ATOM 690 N N . PRO A 1 91 ? 5.149 13.180 -13.639 1.00 56.25 91 PRO A N 1
ATOM 691 C CA . PRO A 1 91 ? 4.597 13.126 -15.002 1.00 56.25 91 PRO A CA 1
ATOM 692 C C . PRO A 1 91 ? 5.371 14.044 -15.969 1.00 56.25 91 PRO A C 1
ATOM 694 O O . PRO A 1 91 ? 5.251 13.946 -17.188 1.00 56.25 91 PRO A O 1
ATOM 697 N N . LEU A 1 92 ? 6.206 14.936 -15.424 1.00 54.41 92 LEU A N 1
ATOM 698 C CA . LEU A 1 92 ? 7.058 15.848 -16.173 1.00 54.41 92 LEU A CA 1
ATOM 699 C C . LEU A 1 92 ? 8.174 15.148 -16.953 1.00 54.41 92 LEU A C 1
ATOM 701 O O . LEU A 1 92 ? 8.759 15.804 -17.803 1.00 54.41 92 LEU A O 1
ATOM 705 N N . VAL A 1 93 ? 8.513 13.881 -16.683 1.00 56.62 93 VAL A N 1
ATOM 706 C CA . VAL A 1 93 ? 9.527 13.167 -17.485 1.00 56.62 93 VAL A CA 1
ATOM 707 C C . VAL A 1 93 ? 8.949 12.723 -18.828 1.00 56.62 93 VAL A C 1
ATOM 709 O O . VAL A 1 93 ? 9.632 12.823 -19.840 1.00 56.62 93 VAL A O 1
ATOM 712 N N . THR A 1 94 ? 7.673 12.337 -18.870 1.00 59.00 94 THR A N 1
ATOM 713 C CA . THR A 1 94 ? 6.988 11.941 -20.111 1.00 59.00 94 THR A CA 1
ATOM 714 C C . THR A 1 94 ? 6.814 13.111 -21.082 1.00 59.00 94 THR A C 1
ATOM 716 O O . THR A 1 94 ? 6.872 12.917 -22.290 1.00 59.00 94 THR A O 1
ATOM 719 N N . SER A 1 95 ? 6.649 14.332 -20.567 1.00 62.16 95 SER A N 1
ATOM 720 C CA . SER A 1 95 ? 6.502 15.548 -21.383 1.00 62.16 95 SER A CA 1
ATOM 721 C C . SER A 1 95 ? 7.828 16.236 -21.732 1.00 62.16 95 SER A C 1
ATOM 723 O O . SER A 1 95 ? 7.814 17.291 -22.369 1.00 62.16 95 SER A O 1
ATOM 725 N N . ARG A 1 96 ? 8.980 15.707 -21.290 1.00 66.75 96 ARG A N 1
ATOM 726 C CA . ARG A 1 96 ? 10.294 16.248 -21.667 1.00 66.75 96 ARG A CA 1
ATOM 727 C C . ARG A 1 96 ? 10.615 15.813 -23.089 1.00 66.75 96 ARG A C 1
ATOM 729 O O . ARG A 1 96 ? 11.162 14.736 -23.297 1.00 66.75 96 ARG A O 1
ATOM 736 N N . CYS A 1 97 ? 10.283 16.676 -24.044 1.00 67.00 97 CYS A N 1
ATOM 737 C CA . CYS A 1 97 ? 10.790 16.557 -25.401 1.00 67.00 97 CYS A CA 1
ATOM 738 C C . CYS A 1 97 ? 12.216 17.123 -25.467 1.00 67.00 97 CYS A C 1
ATOM 740 O O . CYS A 1 97 ? 12.414 18.309 -25.192 1.00 67.00 97 CYS A O 1
ATOM 742 N N . ASN A 1 98 ? 13.209 16.304 -25.809 1.00 74.69 98 ASN A N 1
ATOM 743 C CA . ASN A 1 98 ? 14.570 16.782 -26.068 1.00 74.69 98 ASN A CA 1
ATOM 744 C C . ASN A 1 98 ? 14.685 17.306 -27.510 1.00 74.69 98 ASN A C 1
ATOM 746 O O . ASN A 1 98 ? 13.932 16.895 -28.387 1.00 74.69 98 ASN A O 1
ATOM 750 N N . VAL A 1 99 ? 15.656 18.188 -27.778 1.00 73.12 99 VAL A N 1
ATOM 751 C CA . VAL A 1 99 ? 15.908 18.742 -29.131 1.00 73.12 99 VAL A CA 1
ATOM 752 C C . VAL A 1 99 ? 16.309 17.677 -30.168 1.00 73.12 99 VAL A C 1
ATOM 754 O O . VAL A 1 99 ? 16.223 17.930 -31.362 1.00 73.12 99 VAL A O 1
ATOM 757 N N . PHE A 1 100 ? 16.709 16.493 -29.701 1.00 73.06 100 PHE A N 1
ATOM 758 C CA . PHE A 1 100 ? 17.132 15.340 -30.503 1.00 73.06 100 PHE A CA 1
ATOM 759 C C . PHE A 1 100 ? 16.052 14.249 -30.586 1.00 73.06 100 PHE A C 1
ATOM 761 O O . PHE A 1 100 ? 16.369 13.073 -30.698 1.00 73.06 100 PHE A O 1
ATOM 768 N N . GLN A 1 101 ? 14.782 14.601 -30.382 1.00 76.75 101 GLN A N 1
ATOM 769 C CA . GLN A 1 101 ? 13.685 13.636 -30.389 1.00 76.75 101 GLN A CA 1
ATOM 770 C C . GLN A 1 101 ? 12.957 13.708 -31.733 1.00 76.75 101 GLN A C 1
ATOM 772 O O . GLN A 1 101 ? 12.440 14.770 -32.077 1.00 76.75 101 GLN A O 1
ATOM 777 N N . ASP A 1 102 ? 12.914 12.592 -32.463 1.00 67.75 102 ASP A N 1
ATOM 778 C CA . ASP A 1 102 ? 12.474 12.495 -33.867 1.00 67.75 102 ASP A CA 1
ATOM 779 C C . ASP A 1 102 ? 13.371 13.278 -34.848 1.00 67.75 102 ASP A C 1
ATOM 781 O O . ASP A 1 102 ? 12.896 13.899 -35.801 1.00 67.75 102 ASP A O 1
ATOM 785 N N . ASP A 1 103 ? 14.684 13.296 -34.604 1.00 77.19 103 ASP A N 1
ATOM 786 C CA . ASP A 1 103 ? 15.632 14.039 -35.438 1.00 77.19 103 ASP A CA 1
ATOM 787 C C . ASP A 1 103 ? 16.208 13.204 -36.602 1.00 77.19 103 ASP A C 1
ATOM 789 O O . ASP A 1 103 ? 15.844 12.053 -36.851 1.00 77.19 103 ASP A O 1
ATOM 793 N N . GLU A 1 104 ? 17.095 13.812 -37.392 1.00 76.69 104 GLU A N 1
ATOM 794 C CA . GLU A 1 104 ? 17.715 13.167 -38.556 1.00 76.69 104 GLU A CA 1
ATOM 795 C C . GLU A 1 104 ? 18.558 11.926 -38.191 1.00 76.69 104 GLU A C 1
ATOM 797 O O . GLU A 1 104 ? 18.747 11.046 -39.034 1.00 76.69 104 GLU A O 1
ATOM 802 N N . PHE A 1 105 ? 19.014 11.817 -36.938 1.00 66.44 105 PHE A N 1
ATOM 803 C CA . PHE A 1 105 ? 19.769 10.674 -36.429 1.00 66.44 105 PHE A CA 1
ATOM 804 C C . PHE A 1 105 ? 18.880 9.517 -35.952 1.00 66.44 105 PHE A C 1
ATOM 806 O O . PHE A 1 105 ? 19.411 8.433 -35.689 1.00 66.44 105 PHE A O 1
ATOM 813 N N . ASP A 1 106 ? 17.549 9.665 -35.947 1.00 73.94 106 ASP A N 1
ATOM 814 C CA . ASP A 1 106 ? 16.591 8.585 -35.665 1.00 73.94 106 ASP A CA 1
ATOM 815 C C . ASP A 1 106 ? 16.435 7.613 -36.854 1.00 73.94 106 ASP A C 1
ATOM 817 O O . ASP A 1 106 ? 15.347 7.308 -37.353 1.00 73.94 106 ASP A O 1
ATOM 821 N N . VAL A 1 107 ? 17.570 7.081 -37.313 1.00 67.50 107 VAL A N 1
ATOM 822 C CA . VAL A 1 107 ? 17.697 6.114 -38.411 1.00 67.50 107 VAL A CA 1
ATOM 823 C C . VAL A 1 107 ? 16.949 4.809 -38.103 1.00 67.50 107 VAL A C 1
ATOM 825 O O . VAL A 1 107 ? 16.378 4.203 -39.007 1.00 67.50 107 VAL A O 1
ATOM 828 N N . PHE A 1 108 ? 16.879 4.411 -36.829 1.00 62.16 108 PHE A N 1
ATOM 829 C CA . PHE A 1 108 ? 16.222 3.175 -36.381 1.00 62.16 108 PHE A CA 1
ATOM 830 C C . PHE A 1 108 ? 14.693 3.279 -36.261 1.00 62.16 108 PHE A C 1
ATOM 832 O O . PHE A 1 108 ? 14.010 2.257 -36.249 1.00 62.16 108 PHE A O 1
ATOM 839 N N . SER A 1 109 ? 14.131 4.489 -36.206 1.00 64.19 109 SER A N 1
ATOM 840 C CA . SER A 1 109 ? 12.680 4.697 -36.069 1.00 64.19 109 SER A CA 1
ATOM 841 C C . SER A 1 109 ? 11.935 4.580 -37.408 1.00 64.19 109 SER A C 1
ATOM 843 O O . SER A 1 109 ? 10.711 4.455 -37.436 1.00 64.19 109 SER A O 1
ATOM 845 N N . LYS A 1 110 ? 12.668 4.574 -38.531 1.00 60.91 110 LYS A N 1
ATOM 846 C CA . LYS A 1 110 ? 12.150 4.490 -39.912 1.00 60.91 110 LYS A CA 1
ATOM 847 C C . LYS A 1 110 ? 12.456 3.134 -40.569 1.00 60.91 110 LYS A C 1
ATOM 849 O O . LYS A 1 110 ? 12.787 3.062 -41.753 1.00 60.91 110 LYS A O 1
ATOM 854 N N . ASP A 1 111 ? 12.362 2.052 -39.798 1.00 61.00 111 ASP A N 1
ATOM 855 C CA . ASP A 1 111 ? 12.817 0.713 -40.208 1.00 61.00 111 ASP A CA 1
ATOM 856 C C . ASP A 1 111 ? 11.977 0.064 -41.331 1.00 61.00 111 ASP A C 1
ATOM 858 O O . ASP A 1 111 ? 12.430 -0.858 -42.008 1.00 61.00 111 ASP A O 1
ATOM 862 N N . THR A 1 112 ? 10.766 0.554 -41.617 1.00 59.38 112 THR A N 1
ATOM 863 C CA . THR A 1 112 ? 9.893 -0.087 -42.618 1.00 59.38 112 THR A CA 1
ATOM 864 C C . THR A 1 112 ? 10.308 0.183 -44.067 1.00 59.38 112 THR A C 1
ATOM 866 O O . THR A 1 112 ? 10.150 -0.693 -44.913 1.00 59.38 112 THR A O 1
ATOM 869 N N . GLU A 1 113 ? 10.869 1.354 -44.375 1.00 58.53 113 GLU A N 1
ATOM 870 C CA . GLU A 1 113 ? 11.169 1.754 -45.762 1.00 58.53 113 GLU A CA 1
ATOM 871 C C . GLU A 1 113 ? 12.628 1.488 -46.171 1.00 58.53 113 GLU A C 1
ATOM 873 O O . GLU A 1 113 ? 12.929 1.312 -47.353 1.00 58.53 113 GLU A O 1
ATOM 878 N N . GLN A 1 114 ? 13.558 1.434 -45.211 1.00 58.53 114 GLN A N 1
ATOM 879 C CA . GLN A 1 114 ? 14.974 1.169 -45.502 1.00 58.53 114 GLN A CA 1
ATOM 880 C C . GLN A 1 114 ? 15.260 -0.317 -45.734 1.00 58.53 114 GLN A C 1
ATOM 882 O O . GLN A 1 114 ? 16.100 -0.652 -46.573 1.00 58.53 114 GLN A O 1
ATOM 887 N N . ARG A 1 115 ? 14.529 -1.211 -45.058 1.00 62.16 115 ARG A N 1
ATOM 888 C CA . ARG A 1 115 ? 14.708 -2.665 -45.160 1.00 62.16 115 ARG A CA 1
ATOM 889 C C . ARG A 1 115 ? 14.504 -3.203 -46.582 1.00 62.16 115 ARG A C 1
ATOM 891 O O . ARG A 1 115 ? 15.247 -4.079 -47.017 1.00 62.16 115 ARG A O 1
ATOM 898 N N . GLU A 1 116 ? 13.551 -2.642 -47.324 1.00 62.38 116 GLU A N 1
ATOM 899 C CA . GLU A 1 116 ? 13.291 -2.983 -48.733 1.00 62.38 116 GLU A CA 1
ATOM 900 C C . GLU A 1 116 ? 14.454 -2.554 -49.649 1.00 62.38 116 GLU A C 1
ATOM 902 O O . GLU A 1 116 ? 14.875 -3.315 -50.520 1.00 62.38 116 GLU A O 1
ATOM 907 N N . ARG A 1 117 ? 15.043 -1.368 -49.421 1.00 63.88 117 ARG A N 1
ATOM 908 C CA . ARG A 1 117 ? 16.167 -0.865 -50.236 1.00 63.88 117 ARG A CA 1
ATOM 909 C C . ARG A 1 117 ? 17.442 -1.689 -50.074 1.00 63.88 117 ARG A C 1
ATOM 911 O O . ARG A 1 117 ? 18.137 -1.911 -51.060 1.00 63.88 117 ARG A O 1
ATOM 918 N N . TYR A 1 118 ? 17.753 -2.163 -48.867 1.00 61.03 118 TYR A N 1
ATOM 919 C CA . TYR A 1 118 ? 18.961 -2.967 -48.635 1.00 61.03 118 TYR A CA 1
ATOM 920 C C . TYR A 1 118 ? 18.860 -4.396 -49.181 1.00 61.03 118 TYR A C 1
ATOM 922 O O . TYR A 1 118 ? 19.886 -4.998 -49.490 1.00 61.03 118 TYR A O 1
ATOM 930 N N . ASN A 1 119 ? 17.647 -4.915 -49.390 1.00 63.16 119 ASN A N 1
ATOM 931 C CA . ASN A 1 119 ? 17.438 -6.231 -50.000 1.00 63.16 119 ASN A CA 1
ATOM 932 C C . ASN A 1 119 ? 17.855 -6.261 -51.485 1.00 63.16 119 ASN A C 1
ATOM 934 O O . ASN A 1 119 ? 18.297 -7.288 -51.989 1.00 63.16 119 ASN A O 1
ATOM 938 N N . GLN A 1 120 ? 17.788 -5.118 -52.180 1.00 63.97 120 GLN A N 1
ATOM 939 C CA . GLN A 1 120 ? 18.262 -4.991 -53.564 1.00 63.97 120 GLN A CA 1
ATOM 940 C C . GLN A 1 120 ? 19.787 -5.182 -53.684 1.00 63.97 120 GLN A C 1
ATOM 942 O O . GLN A 1 120 ? 20.280 -5.604 -54.729 1.00 63.97 120 GLN A O 1
ATOM 947 N N . TYR A 1 121 ? 20.539 -4.871 -52.625 1.00 63.31 121 TYR A N 1
ATOM 948 C CA . TYR A 1 121 ? 22.002 -4.883 -52.616 1.00 63.31 121 TYR A CA 1
ATOM 949 C C . TYR A 1 121 ? 22.588 -6.113 -51.912 1.00 63.31 121 TYR A C 1
ATOM 951 O O . TYR A 1 121 ? 23.712 -6.0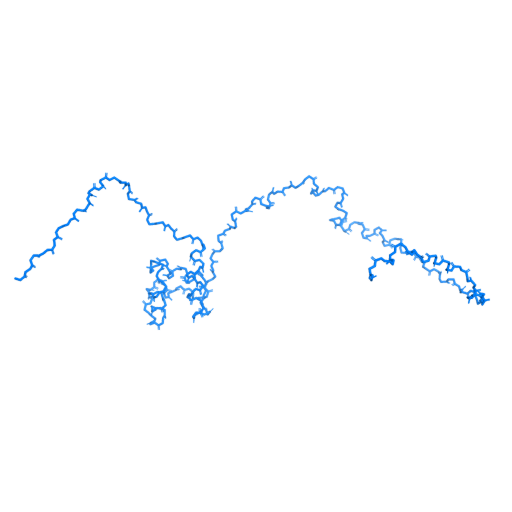39 -51.417 1.00 63.31 121 TYR A O 1
ATOM 959 N N . SER A 1 122 ? 21.880 -7.251 -51.861 1.00 66.94 122 SER A N 1
ATOM 960 C CA . SER A 1 122 ? 22.506 -8.514 -51.452 1.00 66.94 122 SER A CA 1
ATOM 961 C C . SER A 1 122 ? 23.574 -8.893 -52.490 1.00 66.94 122 SER A C 1
ATOM 963 O O . SER A 1 122 ? 23.285 -9.512 -53.516 1.00 66.94 122 SER A O 1
ATOM 965 N N . ILE A 1 123 ? 24.801 -8.425 -52.269 1.00 64.06 123 ILE A N 1
ATOM 966 C CA . ILE A 1 123 ? 25.950 -8.641 -53.144 1.00 64.06 123 ILE A CA 1
ATOM 967 C C . ILE A 1 123 ? 26.207 -10.146 -53.227 1.00 64.06 123 ILE A C 1
ATOM 969 O O . ILE A 1 123 ? 26.381 -10.824 -52.216 1.00 64.06 123 ILE A O 1
ATOM 973 N N . ILE A 1 124 ? 26.201 -10.653 -54.457 1.00 65.81 124 ILE A N 1
ATOM 974 C CA . ILE A 1 124 ? 26.556 -12.025 -54.802 1.00 65.81 124 ILE A CA 1
ATOM 975 C C . ILE A 1 124 ? 28.018 -12.218 -54.387 1.00 65.81 124 ILE A C 1
ATOM 977 O O . ILE A 1 124 ? 28.908 -11.591 -54.959 1.00 65.81 124 ILE A O 1
ATOM 981 N N . VAL A 1 125 ? 28.268 -13.045 -53.371 1.00 62.47 125 VAL A N 1
ATOM 982 C CA . VAL A 1 125 ? 29.627 -13.479 -53.035 1.00 62.47 125 VAL A CA 1
ATOM 983 C C . VAL A 1 125 ? 30.011 -14.540 -54.061 1.00 62.47 125 VAL A C 1
ATOM 985 O O . VAL A 1 125 ? 29.565 -15.681 -53.976 1.00 62.47 125 VAL A O 1
ATOM 988 N N . GLU A 1 126 ? 30.784 -14.149 -55.069 1.00 62.38 126 GLU A N 1
ATOM 989 C CA . GLU A 1 126 ? 31.467 -15.104 -55.938 1.00 62.38 126 GLU A CA 1
ATOM 990 C C . GLU A 1 126 ? 32.713 -15.598 -55.192 1.00 62.38 126 GLU A C 1
ATOM 992 O O . GLU A 1 126 ? 33.657 -14.843 -54.953 1.00 62.38 126 GLU A O 1
ATOM 997 N N . GLU A 1 127 ? 32.672 -16.852 -54.742 1.00 64.19 127 GLU A N 1
ATOM 998 C CA . GLU A 1 127 ? 33.799 -17.528 -54.100 1.00 64.19 127 GLU A CA 1
ATOM 999 C C . GLU A 1 127 ? 34.938 -17.683 -55.120 1.00 64.19 127 GLU A C 1
ATOM 1001 O O . GLU A 1 127 ? 34.822 -18.424 -56.097 1.00 64.19 127 GLU A O 1
ATOM 1006 N N . VAL A 1 128 ? 36.041 -16.961 -54.911 1.00 65.25 128 VAL A N 1
ATOM 1007 C CA . VAL A 1 128 ? 37.266 -17.111 -55.707 1.00 65.25 128 VAL A CA 1
ATOM 1008 C C . VAL A 1 128 ? 38.151 -18.215 -55.106 1.00 65.25 128 VAL A C 1
ATOM 1010 O O . VAL A 1 128 ? 38.332 -18.230 -53.889 1.00 65.25 128 VAL A O 1
ATOM 1013 N N . PRO A 1 129 ? 38.735 -19.132 -55.906 1.00 60.91 129 PRO A N 1
ATOM 1014 C CA . PRO A 1 129 ? 39.554 -20.2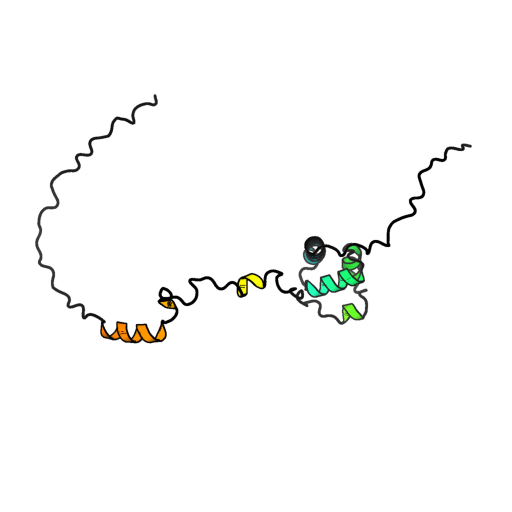12 -55.364 1.00 60.91 129 PRO A CA 1
ATOM 1015 C C . PRO A 1 129 ? 40.928 -19.713 -54.889 1.00 60.91 129 PRO A C 1
ATOM 1017 O O . PRO A 1 129 ? 41.622 -18.990 -55.607 1.00 60.91 129 PRO A O 1
ATOM 1020 N N . GLU A 1 130 ? 41.342 -20.166 -53.705 1.00 57.72 130 GLU A N 1
ATOM 1021 C CA . GLU A 1 130 ? 42.642 -19.885 -53.080 1.00 57.72 130 GLU A CA 1
ATOM 1022 C C . GLU A 1 130 ? 43.812 -20.518 -53.869 1.00 57.72 130 GLU A C 1
ATOM 1024 O O . GLU A 1 130 ? 43.808 -21.734 -54.109 1.00 57.72 130 GLU A O 1
ATOM 1029 N N . PRO A 1 131 ? 44.860 -19.760 -54.247 1.00 54.41 131 PRO A N 1
ATOM 1030 C CA . PRO A 1 131 ? 46.073 -20.348 -54.794 1.00 54.41 131 PRO A CA 1
ATOM 1031 C C . PRO A 1 131 ? 46.939 -20.934 -53.670 1.00 54.41 131 PRO A C 1
ATOM 1033 O O . PRO A 1 131 ? 47.393 -20.235 -52.767 1.00 54.41 131 PRO A O 1
ATOM 1036 N N . SER A 1 132 ? 47.219 -22.235 -53.756 1.00 60.19 132 SER A N 1
ATOM 1037 C CA . SER A 1 132 ? 48.179 -22.922 -52.889 1.00 60.19 132 SER A CA 1
ATOM 1038 C C . SER A 1 132 ? 49.581 -22.331 -53.076 1.00 60.19 132 SER A C 1
ATOM 1040 O O . SER A 1 132 ? 50.137 -22.396 -54.173 1.00 60.19 132 SER A O 1
ATOM 1042 N N . GLY A 1 133 ? 50.169 -21.763 -52.022 1.00 48.94 133 GLY A N 1
ATOM 1043 C CA . GLY A 1 133 ? 51.474 -21.113 -52.128 1.00 48.94 133 GLY A CA 1
ATOM 1044 C C . GLY A 1 133 ? 52.144 -20.862 -50.785 1.00 48.94 133 GLY A C 1
ATOM 1045 O O . GLY A 1 133 ? 52.112 -19.751 -50.271 1.00 48.94 133 GLY A O 1
ATOM 1046 N N . ASP A 1 134 ? 52.773 -21.911 -50.263 1.00 53.94 134 ASP A N 1
ATOM 1047 C CA . ASP A 1 134 ? 53.748 -21.902 -49.172 1.00 53.94 134 ASP A CA 1
ATOM 1048 C C . ASP A 1 134 ? 54.796 -20.784 -49.355 1.00 53.94 134 ASP A C 1
ATOM 1050 O O . ASP A 1 134 ? 55.557 -20.779 -50.330 1.00 53.94 134 ASP A O 1
ATOM 1054 N N . ARG A 1 135 ? 54.818 -19.800 -48.444 1.00 49.00 135 ARG A N 1
ATOM 1055 C CA . ARG A 1 135 ? 55.871 -18.778 -48.395 1.00 49.00 135 ARG A CA 1
ATOM 1056 C C . ARG A 1 135 ? 56.056 -18.205 -46.984 1.00 49.00 135 ARG A C 1
ATOM 1058 O O . ARG A 1 135 ? 55.411 -17.242 -46.594 1.00 49.00 135 ARG A O 1
ATOM 1065 N N . LEU A 1 136 ? 57.008 -18.821 -46.280 1.00 47.50 136 LEU A N 1
ATOM 1066 C CA . LEU A 1 136 ? 57.869 -18.275 -45.221 1.00 47.50 136 LEU A CA 1
ATOM 1067 C C . LEU A 1 136 ? 57.185 -17.534 -44.055 1.00 47.50 136 LEU A C 1
ATOM 1069 O O . LEU A 1 136 ? 57.175 -16.309 -43.987 1.00 47.50 136 LEU A O 1
ATOM 1073 N N . PHE A 1 137 ? 56.782 -18.297 -43.040 1.00 50.75 137 PHE A N 1
ATOM 1074 C CA . PHE A 1 137 ? 56.684 -17.808 -41.662 1.00 50.75 137 PHE A CA 1
ATOM 1075 C C . PHE A 1 137 ? 58.047 -17.937 -40.982 1.00 50.75 137 PHE A C 1
ATOM 1077 O O . PHE A 1 137 ? 58.262 -18.875 -40.221 1.00 50.75 137 PHE A O 1
ATOM 1084 N N . SER A 1 138 ? 59.005 -17.072 -41.297 1.00 54.97 138 SER A N 1
ATOM 1085 C CA . SER A 1 138 ? 60.224 -16.895 -40.493 1.00 54.97 138 SER A CA 1
ATOM 1086 C C . SER A 1 138 ? 60.984 -15.687 -41.012 1.00 54.97 138 SER A C 1
ATOM 1088 O O . SER A 1 138 ? 61.437 -15.746 -42.152 1.00 54.97 138 SER A O 1
ATOM 1090 N N . GLN A 1 139 ? 61.052 -14.632 -40.190 1.00 53.41 139 GLN A N 1
ATOM 1091 C CA . GLN A 1 139 ? 62.216 -13.785 -39.860 1.00 53.41 139 GLN A CA 1
ATOM 1092 C C . GLN A 1 139 ? 61.669 -12.466 -39.256 1.00 53.41 139 GLN A C 1
ATOM 1094 O O . GLN A 1 139 ? 60.861 -11.819 -39.909 1.00 53.41 139 GLN A O 1
ATOM 1099 N N . GLU A 1 140 ? 61.769 -12.275 -37.930 1.00 51.72 140 GLU A N 1
ATOM 1100 C CA . GLU A 1 140 ? 62.561 -11.187 -37.291 1.00 51.72 140 GLU A CA 1
ATOM 1101 C C . GLU A 1 140 ? 62.039 -9.794 -37.713 1.00 51.72 140 GLU A C 1
ATOM 1103 O O . GLU A 1 140 ? 62.072 -9.465 -38.886 1.00 51.72 140 GLU A O 1
ATOM 1108 N N . ASP A 1 141 ? 61.313 -9.050 -36.868 1.00 54.88 141 ASP A N 1
ATOM 1109 C CA 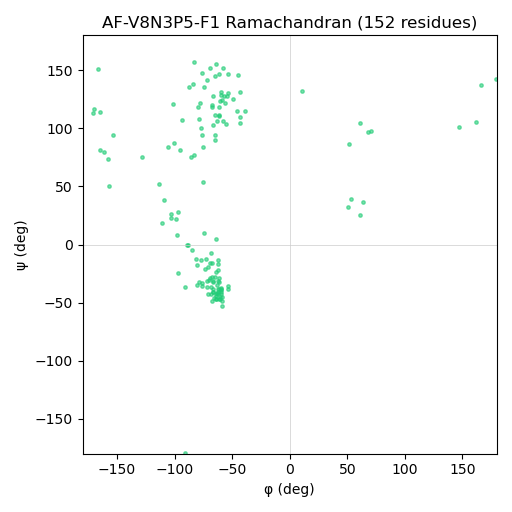. ASP A 1 141 ? 61.902 -7.970 -36.054 1.00 54.88 141 ASP A CA 1
ATOM 1110 C C . ASP A 1 141 ? 60.981 -7.595 -34.860 1.00 54.88 141 ASP A C 1
ATOM 1112 O O . ASP A 1 141 ? 60.234 -6.616 -34.904 1.00 54.88 141 ASP A O 1
ATOM 1116 N N . TYR A 1 142 ? 61.004 -8.374 -33.773 1.00 53.38 142 TYR A N 1
ATOM 1117 C CA . TYR A 1 142 ? 60.613 -7.855 -32.454 1.00 53.38 142 TYR A CA 1
ATOM 1118 C C . TYR A 1 142 ? 61.897 -7.426 -31.747 1.00 53.38 142 TYR A C 1
ATOM 1120 O O . TYR A 1 142 ? 62.474 -8.189 -30.981 1.00 53.38 142 TYR A O 1
ATOM 1128 N N . GLU A 1 143 ? 62.380 -6.227 -32.067 1.00 61.69 143 GLU A N 1
ATOM 1129 C CA . GLU A 1 143 ? 63.315 -5.511 -31.199 1.00 61.69 143 GLU A CA 1
ATOM 1130 C C . GLU A 1 143 ? 62.482 -4.782 -30.138 1.00 61.69 143 GLU A C 1
ATOM 1132 O O . GLU A 1 143 ? 62.205 -3.588 -30.243 1.00 61.69 143 GLU A O 1
ATOM 1137 N N . ASP A 1 144 ? 61.997 -5.519 -29.137 1.00 65.62 144 ASP A N 1
ATOM 1138 C CA . ASP A 1 144 ? 61.522 -4.915 -27.900 1.00 65.62 144 ASP A CA 1
ATOM 1139 C C . ASP A 1 144 ? 62.743 -4.488 -27.078 1.00 65.62 144 ASP A C 1
ATOM 1141 O O . ASP A 1 144 ? 63.243 -5.207 -26.216 1.00 65.62 144 ASP A O 1
ATOM 1145 N N . GLU A 1 145 ? 63.263 -3.295 -27.380 1.00 66.00 145 GLU A N 1
ATOM 1146 C CA . GLU A 1 145 ? 64.160 -2.587 -26.469 1.00 66.00 145 GLU A CA 1
ATOM 1147 C C . GLU A 1 145 ? 63.425 -2.456 -25.127 1.00 66.00 145 GLU A C 1
ATOM 1149 O O . GLU A 1 145 ? 62.451 -1.713 -24.988 1.00 66.00 145 GLU A O 1
ATOM 1154 N N . TYR A 1 146 ? 63.824 -3.289 -24.169 1.00 68.69 146 TYR A N 1
ATOM 1155 C CA . TYR A 1 146 ? 63.266 -3.307 -22.827 1.00 68.69 146 TYR A CA 1
ATOM 1156 C C . TYR A 1 146 ? 63.528 -1.938 -22.196 1.00 68.69 146 TYR A C 1
ATOM 1158 O O . TYR A 1 146 ? 64.674 -1.615 -21.909 1.00 68.69 146 TYR A O 1
ATOM 1166 N N . ASP A 1 147 ? 62.472 -1.148 -21.992 1.00 74.00 147 ASP A N 1
ATOM 1167 C CA . ASP A 1 147 ? 62.531 0.133 -21.283 1.00 74.00 147 ASP A CA 1
ATOM 1168 C C . ASP A 1 147 ? 62.908 -0.115 -19.812 1.00 74.00 147 ASP A C 1
ATOM 1170 O O . ASP A 1 147 ? 62.075 -0.416 -18.952 1.00 74.00 147 ASP A O 1
ATOM 1174 N N . ASP A 1 148 ? 64.203 -0.023 -19.531 1.00 70.06 148 ASP A N 1
ATOM 1175 C CA . ASP A 1 148 ? 64.854 -0.242 -1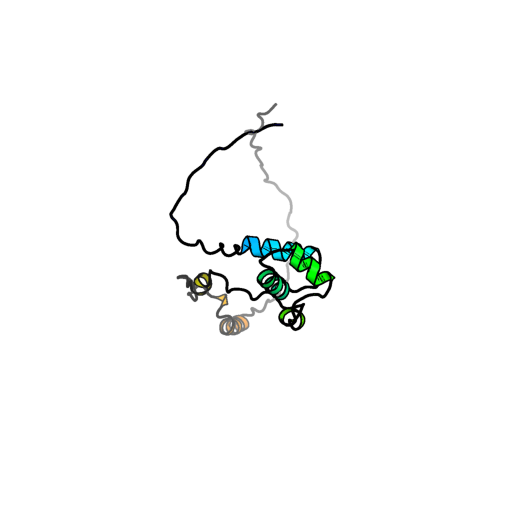8.243 1.00 70.06 148 ASP A CA 1
ATOM 1176 C C . ASP A 1 148 ? 64.624 0.908 -17.239 1.00 70.06 148 ASP A C 1
ATOM 1178 O O . ASP A 1 148 ? 65.148 0.897 -16.124 1.00 70.06 148 ASP A O 1
ATOM 1182 N N . THR A 1 149 ? 63.727 1.851 -17.556 1.00 67.38 149 THR A N 1
ATOM 1183 C CA . THR A 1 149 ? 63.289 2.933 -16.654 1.00 67.38 149 THR A CA 1
ATOM 1184 C C . THR A 1 149 ? 62.460 2.433 -15.452 1.00 67.38 149 THR A C 1
ATOM 1186 O O . THR A 1 149 ? 62.168 3.203 -14.535 1.00 67.38 149 THR A O 1
ATOM 1189 N N . TYR A 1 150 ? 62.092 1.146 -15.408 1.00 65.44 150 TYR A N 1
ATOM 1190 C CA . TYR A 1 150 ? 61.275 0.549 -14.340 1.00 65.44 150 TYR A CA 1
ATOM 1191 C C . TYR A 1 150 ? 62.000 -0.446 -13.414 1.00 65.44 150 TYR A C 1
ATOM 1193 O O . TYR A 1 150 ? 61.323 -1.169 -12.681 1.00 65.44 150 TYR A O 1
ATOM 1201 N N . ASP A 1 151 ? 63.337 -0.458 -13.352 1.00 66.38 151 ASP A N 1
ATOM 1202 C CA . ASP A 1 151 ? 64.048 -1.130 -12.249 1.00 66.38 151 ASP A CA 1
ATOM 1203 C C . ASP A 1 151 ? 64.521 -0.118 -11.200 1.00 66.38 151 ASP A C 1
ATOM 1205 O O . ASP A 1 151 ? 65.615 0.444 -11.245 1.00 66.38 151 ASP A O 1
ATOM 1209 N N . GLY A 1 152 ? 63.632 0.172 -10.256 1.00 63.38 152 GLY A N 1
ATOM 1210 C CA . GLY A 1 152 ? 63.899 1.115 -9.181 1.00 63.38 152 GLY A CA 1
ATOM 1211 C C . GLY A 1 152 ? 63.020 0.861 -7.975 1.00 63.38 152 GLY A C 1
ATOM 1212 O O . GLY A 1 152 ? 62.365 1.790 -7.524 1.00 63.38 152 GLY A O 1
ATOM 1213 N N . ASN A 1 153 ? 62.963 -0.389 -7.496 1.00 59.59 153 ASN A N 1
ATOM 1214 C CA . ASN A 1 153 ? 62.409 -0.746 -6.184 1.00 59.59 153 ASN A CA 1
ATOM 1215 C C . ASN A 1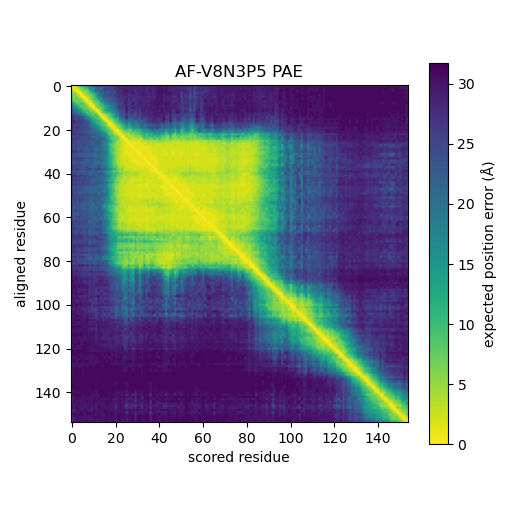 153 ? 62.957 -2.100 -5.679 1.00 59.59 153 ASN A C 1
ATOM 1217 O O . ASN A 1 153 ? 62.219 -3.087 -5.651 1.00 59.59 153 ASN A O 1
ATOM 1221 N N . GLN A 1 154 ? 64.222 -2.126 -5.238 1.00 55.16 154 GLN A N 1
ATOM 1222 C CA . GLN A 1 154 ? 64.733 -3.003 -4.165 1.00 55.16 154 GLN A CA 1
ATOM 1223 C C . GLN A 1 154 ? 65.891 -2.318 -3.429 1.00 55.16 154 GLN A C 1
ATOM 1225 O O . GLN A 1 154 ? 66.848 -1.885 -4.108 1.00 55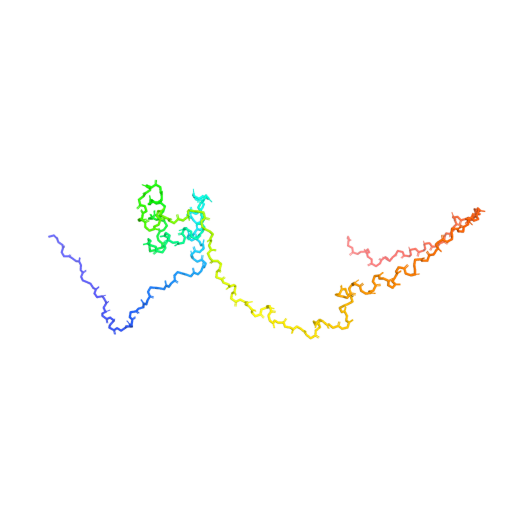.16 154 GLN A O 1
#

Solvent-accessible surface area (backbone atoms only — not comparable to full-atom values): 10597 Å² total; per-residue (Å²): 136,81,88,85,81,89,79,87,82,78,91,76,91,79,76,77,88,73,72,79,74,77,74,47,73,68,58,47,53,50,52,47,46,61,52,33,77,79,43,69,81,51,15,60,31,34,50,47,56,43,29,66,76,48,75,68,34,62,69,61,40,51,51,27,61,76,67,70,63,55,55,73,77,60,66,74,43,59,54,65,32,65,53,82,75,71,77,66,94,60,64,66,64,81,71,60,79,56,96,77,62,91,40,92,82,50,62,78,80,52,56,80,69,52,57,63,60,56,62,77,62,68,73,81,82,78,86,74,86,81,80,90,73,94,77,79,97,75,78,89,85,85,79,73,76,74,78,70,90,75,78,82,87,132

Mean predicted aligned error: 20.96 Å

pLDDT: mean 71.04, std 17.43, range [34.62, 95.38]

Sequence (154 aa):
MEHFEEQDHLECAGAAAAPVAPVSGVELDSLISQVKDLLPDLGEGFVLACLEEYNYNVEHVINNLLEDKLGASLQMLDRTMPRPVKPDPTPLVTSRCNVFQDDEFDVFSKDTEQRERYNQYSIIVEEVPEPSGDRLFSQEDYEDEYDDTYDGNQ